Protein AF-A0A822AC31-F1 (afdb_monomer_lite)

Sequence (53 aa):
MVGLTLLAKLNRIICAAKHTDPQVPFGGVNVIFFGDYLQYRPVYDVPLHTDFT

pLDDT: mean 88.98, std 10.1, range [51.69, 96.62]

Foldseek 3Di:
DDAPVNLVVQQVVQCVVLVADSVCGSSVDDDDDDDDPPDDADDVHHDPDDDDD

Structure (mmCIF, N/CA/C/O backbone):
data_AF-A0A822AC31-F1
#
_entry.id   AF-A0A822AC31-F1
#
loop_
_atom_site.group_PDB
_atom_site.id
_atom_site.type_symbol
_atom_site.label_atom_id
_atom_site.label_alt_id
_atom_site.label_comp_id
_atom_site.label_asym_id
_atom_site.label_entity_id
_atom_site.label_seq_id
_atom_site.pdbx_PDB_ins_code
_atom_site.Cartn_x
_atom_site.Cartn_y
_atom_site.Cartn_z
_atom_site.occupancy
_atom_site.B_iso_or_equiv
_atom_site.auth_seq_id
_atom_site.auth_comp_id
_atom_site.auth_asym_id
_atom_site.auth_atom_id
_atom_site.pdbx_PDB_model_num
ATOM 1 N N . MET A 1 1 ? 3.335 5.028 -10.821 1.00 83.25 1 MET A N 1
ATOM 2 C CA . MET A 1 1 ? 3.601 3.761 -10.110 1.00 83.25 1 MET A CA 1
ATOM 3 C C . MET A 1 1 ? 3.555 4.014 -8.611 1.00 83.25 1 MET A C 1
ATOM 5 O O . MET A 1 1 ? 4.199 4.952 -8.158 1.00 83.25 1 MET A O 1
ATOM 9 N N . VAL A 1 2 ? 2.754 3.250 -7.866 1.00 85.19 2 VAL A N 1
ATOM 10 C CA . VAL A 1 2 ? 2.598 3.399 -6.407 1.00 85.19 2 VAL A CA 1
ATOM 11 C C . VAL A 1 2 ? 3.637 2.523 -5.714 1.00 85.19 2 VAL A C 1
ATOM 13 O O . VAL A 1 2 ? 3.669 1.319 -5.952 1.00 85.19 2 VAL A O 1
ATOM 16 N N . GLY A 1 3 ? 4.486 3.126 -4.885 1.00 90.19 3 GLY A N 1
ATOM 17 C CA . GLY A 1 3 ? 5.466 2.397 -4.085 1.00 90.19 3 GLY A CA 1
ATOM 18 C C . GLY A 1 3 ? 5.014 2.160 -2.644 1.00 90.19 3 GLY A C 1
ATOM 19 O O . GLY A 1 3 ? 4.036 2.750 -2.164 1.00 90.19 3 GLY A O 1
ATOM 20 N N . LEU A 1 4 ? 5.721 1.262 -1.958 1.00 91.94 4 LEU A N 1
ATOM 21 C CA . LEU A 1 4 ? 5.391 0.829 -0.600 1.00 91.94 4 LEU A CA 1
ATOM 22 C C . LEU A 1 4 ? 5.447 1.968 0.426 1.00 91.94 4 LEU A C 1
ATOM 24 O O . LEU A 1 4 ? 4.642 1.987 1.358 1.00 91.94 4 LEU A O 1
ATOM 28 N N . THR A 1 5 ? 6.328 2.956 0.245 1.00 94.88 5 THR A N 1
ATOM 29 C CA . THR A 1 5 ? 6.417 4.111 1.151 1.00 94.88 5 THR A CA 1
ATOM 30 C C . THR A 1 5 ? 5.141 4.949 1.109 1.00 94.88 5 THR A C 1
ATOM 32 O O . THR A 1 5 ? 4.648 5.406 2.145 1.00 94.88 5 THR A O 1
ATOM 35 N N . LEU A 1 6 ? 4.577 5.148 -0.086 1.00 93.19 6 LEU A N 1
ATOM 36 C CA . LEU A 1 6 ? 3.316 5.870 -0.256 1.00 93.19 6 LEU A CA 1
ATOM 37 C C . LEU A 1 6 ? 2.139 5.096 0.360 1.00 93.19 6 LEU A C 1
ATOM 39 O O . LEU A 1 6 ? 1.334 5.684 1.084 1.00 93.19 6 LEU A O 1
ATOM 43 N N . LEU A 1 7 ? 2.078 3.780 0.138 1.00 94.06 7 LEU A N 1
ATOM 44 C CA . LEU A 1 7 ? 1.075 2.891 0.738 1.00 94.06 7 LEU A CA 1
ATOM 45 C C . LEU A 1 7 ? 1.128 2.897 2.272 1.00 94.06 7 LEU A C 1
ATOM 47 O O . LEU A 1 7 ? 0.090 3.006 2.924 1.00 94.06 7 LEU A O 1
ATOM 51 N N . ALA A 1 8 ? 2.325 2.859 2.858 1.00 94.50 8 ALA A N 1
ATOM 52 C CA . ALA A 1 8 ? 2.506 2.917 4.306 1.00 94.5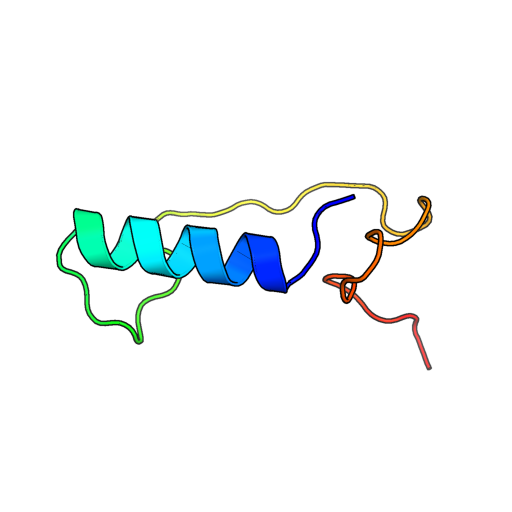0 8 ALA A CA 1
ATOM 53 C C . ALA A 1 8 ? 2.035 4.256 4.899 1.00 94.50 8 ALA A C 1
ATOM 55 O O . ALA A 1 8 ? 1.375 4.281 5.941 1.00 94.50 8 ALA A O 1
ATOM 56 N N . LYS A 1 9 ? 2.324 5.378 4.222 1.00 95.50 9 LYS A N 1
ATOM 57 C CA . LYS A 1 9 ? 1.823 6.704 4.622 1.00 95.50 9 LYS A CA 1
ATOM 58 C C . LYS A 1 9 ? 0.298 6.758 4.579 1.00 95.50 9 LYS A C 1
ATOM 60 O O . LYS A 1 9 ? -0.308 7.252 5.527 1.00 95.50 9 LYS A O 1
ATOM 65 N N . LEU A 1 10 ? -0.313 6.215 3.525 1.00 95.31 10 LEU A N 1
ATOM 66 C CA . LEU A 1 10 ? -1.767 6.138 3.399 1.00 95.31 10 LEU A CA 1
ATOM 67 C C . LEU A 1 10 ? -2.386 5.320 4.540 1.00 95.31 10 LEU A C 1
ATOM 69 O O . LEU A 1 10 ? -3.301 5.803 5.203 1.00 95.31 10 LEU A O 1
ATOM 73 N N . ASN A 1 11 ? -1.843 4.130 4.819 1.00 95.94 11 ASN A N 1
ATOM 74 C CA . ASN A 1 11 ? -2.271 3.293 5.940 1.00 95.94 11 ASN A CA 1
ATOM 75 C C . ASN A 1 11 ? -2.221 4.065 7.267 1.00 95.94 11 ASN A C 1
ATOM 77 O O . ASN A 1 11 ? -3.209 4.123 7.993 1.00 95.94 11 ASN A O 1
ATOM 81 N N . ARG A 1 12 ? -1.097 4.738 7.547 1.00 95.56 12 ARG A N 1
ATOM 82 C CA . ARG A 1 12 ? -0.917 5.523 8.775 1.00 95.56 12 ARG A CA 1
ATOM 83 C C . ARG A 1 12 ? -1.949 6.644 8.911 1.00 95.56 12 ARG A C 1
ATOM 85 O O . ARG A 1 12 ? -2.484 6.830 10.000 1.00 95.56 12 ARG A O 1
ATOM 92 N N . ILE A 1 13 ? -2.220 7.382 7.833 1.00 96.12 13 ILE A N 1
ATOM 93 C CA . ILE A 1 13 ? -3.202 8.476 7.838 1.00 96.12 13 ILE A CA 1
ATOM 94 C C . ILE A 1 13 ? -4.606 7.932 8.115 1.00 96.12 13 ILE A C 1
ATOM 96 O O . ILE A 1 13 ? -5.312 8.481 8.957 1.00 96.12 13 ILE A O 1
ATOM 100 N N . ILE A 1 14 ? -4.999 6.839 7.457 1.00 96.06 14 ILE A N 1
ATOM 101 C CA . ILE A 1 14 ? -6.332 6.250 7.635 1.00 96.06 14 ILE A CA 1
ATOM 102 C C . ILE A 1 14 ? -6.500 5.697 9.053 1.00 96.06 14 ILE A C 1
ATOM 104 O O . ILE A 1 14 ? -7.506 5.992 9.698 1.00 96.06 14 ILE A O 1
ATOM 108 N N . CYS A 1 15 ? -5.519 4.946 9.564 1.00 96.62 15 CYS A N 1
ATOM 109 C CA . CYS A 1 15 ? -5.586 4.407 10.922 1.00 96.62 15 CYS A CA 1
ATOM 110 C C . CYS A 1 15 ? -5.661 5.522 11.972 1.00 96.62 15 CYS A C 1
ATOM 112 O O . CYS A 1 15 ? -6.458 5.429 12.904 1.00 96.62 15 CYS A O 1
ATOM 114 N N . ALA A 1 16 ? -4.886 6.600 11.795 1.00 95.69 16 ALA A N 1
ATOM 115 C CA . ALA A 1 16 ? -4.939 7.762 12.677 1.00 95.69 16 ALA A CA 1
ATOM 116 C C . ALA A 1 16 ? -6.311 8.453 12.629 1.00 95.69 16 ALA A C 1
ATOM 118 O O . ALA A 1 16 ? -6.891 8.731 13.672 1.00 95.69 16 ALA A O 1
ATOM 119 N N . ALA A 1 17 ? -6.859 8.680 11.432 1.00 95.94 17 ALA A N 1
ATOM 120 C CA . ALA A 1 17 ? -8.149 9.347 11.262 1.00 95.94 17 ALA A CA 1
ATOM 121 C C . ALA A 1 17 ? -9.323 8.538 11.839 1.00 95.94 17 ALA A C 1
ATOM 123 O O . ALA A 1 17 ? -10.269 9.113 12.375 1.00 95.94 17 ALA A O 1
ATOM 124 N N . LYS A 1 18 ? -9.271 7.205 11.740 1.00 96.38 18 LYS A N 1
ATOM 125 C CA . LYS A 1 18 ? -10.327 6.314 12.239 1.00 96.38 18 LYS A CA 1
ATOM 126 C C . LYS A 1 18 ? -10.141 5.883 13.697 1.00 96.38 18 LYS A C 1
ATOM 128 O O . LYS A 1 18 ? -11.002 5.172 14.204 1.00 96.38 18 LYS A O 1
ATOM 133 N N . HIS A 1 19 ? -9.053 6.290 14.355 1.00 96.12 19 HIS A N 1
ATOM 134 C CA . HIS A 1 19 ? -8.680 5.829 15.699 1.00 96.12 19 HIS A CA 1
ATOM 135 C C . HIS A 1 19 ? -8.707 4.296 15.832 1.00 96.12 19 HIS A C 1
ATOM 137 O O . HIS A 1 19 ? -9.192 3.749 16.821 1.00 96.12 19 HIS A O 1
ATOM 143 N N . THR A 1 20 ? -8.222 3.589 14.811 1.00 96.25 20 THR A N 1
ATOM 144 C CA . THR A 1 20 ? -8.179 2.121 14.805 1.00 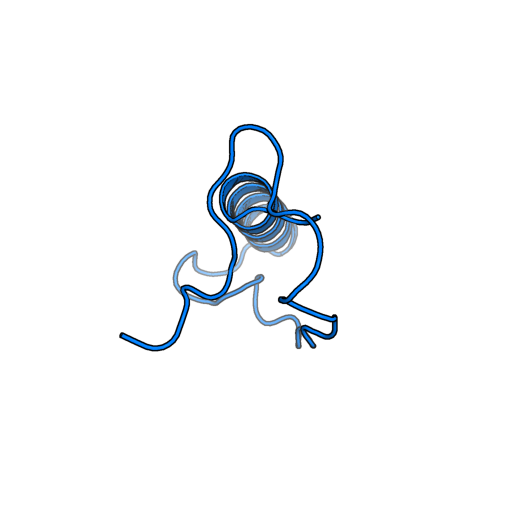96.25 20 THR A CA 1
ATOM 145 C C . THR A 1 20 ? -6.840 1.608 15.305 1.00 96.25 20 THR A C 1
ATOM 147 O O . THR A 1 20 ? -5.819 2.286 15.174 1.00 96.25 20 THR A O 1
ATOM 150 N N . ASP A 1 21 ? -6.833 0.374 15.811 1.00 92.31 21 ASP A N 1
ATOM 151 C CA . ASP A 1 21 ? -5.600 -0.344 16.135 1.00 92.31 21 ASP A CA 1
ATOM 152 C C . ASP A 1 21 ? -4.644 -0.336 14.917 1.00 92.31 21 ASP A C 1
ATOM 154 O O . ASP A 1 21 ? -5.071 -0.688 13.810 1.00 92.31 21 ASP A O 1
ATOM 158 N N . PRO A 1 22 ? -3.368 0.065 15.082 1.00 86.69 22 PRO A N 1
ATOM 159 C CA . PRO A 1 22 ? -2.352 0.004 14.032 1.00 86.69 22 PRO A CA 1
ATOM 160 C C . PRO A 1 22 ? -2.164 -1.376 13.383 1.00 86.69 22 PRO A C 1
ATOM 162 O O . PRO A 1 22 ? -1.655 -1.440 12.265 1.00 86.69 22 PRO A O 1
ATOM 165 N N . GLN A 1 23 ? -2.557 -2.461 14.059 1.00 91.56 23 GLN A N 1
ATOM 166 C CA . GLN A 1 23 ? -2.545 -3.822 13.515 1.00 91.56 23 GLN A CA 1
ATOM 167 C C . GLN A 1 23 ? -3.650 -4.064 12.480 1.00 91.56 23 GLN A C 1
ATOM 169 O O . GLN A 1 23 ? -3.553 -5.009 11.701 1.00 91.56 23 GLN A O 1
ATOM 174 N N . VAL A 1 24 ? -4.694 -3.227 12.444 1.00 94.81 24 VAL A N 1
ATOM 175 C CA . VAL A 1 24 ? -5.773 -3.332 11.458 1.00 94.81 24 VAL A CA 1
ATOM 176 C C . VAL A 1 24 ? -5.347 -2.611 10.173 1.00 94.81 24 VAL A C 1
ATOM 178 O O . VAL A 1 24 ? -5.241 -1.379 10.169 1.00 94.81 24 VAL A O 1
ATOM 181 N N . PRO A 1 25 ? -5.146 -3.331 9.053 1.00 94.31 25 PRO A N 1
ATOM 182 C CA . PRO A 1 25 ? -4.724 -2.718 7.800 1.00 94.31 25 PRO A CA 1
ATOM 183 C C . PRO A 1 25 ? -5.753 -1.706 7.300 1.00 94.31 25 PRO A C 1
ATOM 185 O O . PRO A 1 25 ? -6.959 -1.954 7.321 1.00 94.31 25 PRO A O 1
ATOM 188 N N . PHE A 1 26 ? -5.262 -0.555 6.850 1.00 95.94 26 PHE A N 1
ATOM 189 C CA . PHE A 1 26 ? -6.025 0.580 6.334 1.00 95.94 26 PHE A CA 1
ATOM 190 C C . PHE A 1 26 ? -7.217 0.956 7.226 1.00 95.94 26 PHE A C 1
ATOM 192 O O . PHE A 1 26 ? -8.280 1.333 6.735 1.00 95.94 26 PHE A O 1
ATOM 199 N N . GLY A 1 27 ? -7.081 0.796 8.545 1.00 95.38 27 GLY A N 1
ATOM 200 C CA . GLY A 1 27 ? -8.146 1.027 9.519 1.00 95.38 27 GLY A CA 1
ATOM 201 C C . GLY A 1 27 ? -9.438 0.259 9.224 1.00 95.38 27 GLY A C 1
ATOM 202 O O . GLY A 1 27 ? -10.530 0.765 9.483 1.00 95.38 27 GLY A O 1
ATOM 203 N N . GLY A 1 28 ? -9.342 -0.925 8.617 1.00 96.06 28 GLY A N 1
ATOM 204 C CA . GLY A 1 28 ? -10.478 -1.780 8.270 1.00 96.06 28 GLY A CA 1
ATOM 205 C C . GLY A 1 28 ? -11.224 -1.332 7.013 1.00 96.06 28 GLY A C 1
ATOM 206 O O . GLY A 1 28 ? -12.360 -1.745 6.793 1.00 96.06 28 GLY A O 1
ATOM 207 N N . VAL A 1 29 ? -10.632 -0.449 6.205 1.00 95.44 29 VAL A N 1
ATOM 208 C CA . VAL A 1 29 ? -11.144 -0.133 4.868 1.00 95.44 29 VAL A CA 1
ATOM 209 C C . VAL A 1 29 ? -10.871 -1.319 3.949 1.00 95.44 29 VAL A C 1
ATOM 211 O O . VAL A 1 29 ? -9.755 -1.830 3.902 1.00 95.44 29 VAL A O 1
ATOM 214 N N . ASN A 1 30 ? -11.888 -1.749 3.203 1.00 95.31 30 ASN A N 1
ATOM 215 C CA . ASN A 1 30 ? -11.704 -2.759 2.171 1.00 95.31 30 ASN A CA 1
ATOM 216 C C . ASN A 1 30 ? -10.938 -2.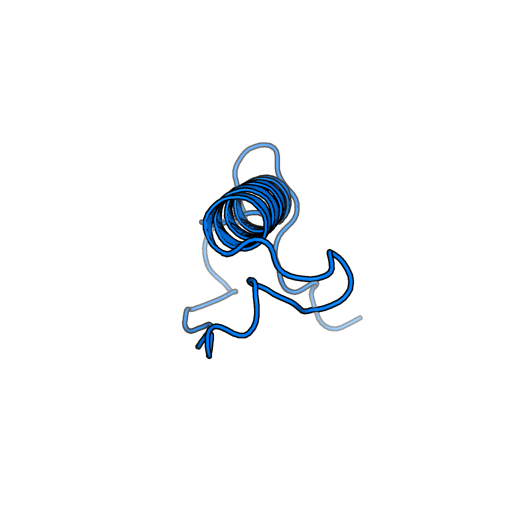138 0.991 1.00 95.31 30 ASN A C 1
ATOM 218 O O . ASN A 1 30 ? -11.444 -1.218 0.345 1.00 95.31 30 ASN A O 1
ATOM 222 N N . VAL A 1 31 ? -9.713 -2.603 0.743 1.00 93.75 31 VAL A N 1
ATOM 223 C CA . VAL A 1 31 ? -8.818 -2.056 -0.286 1.00 93.75 31 VAL A CA 1
ATOM 224 C C . VAL A 1 31 ? -8.677 -3.055 -1.426 1.00 93.75 31 VAL A C 1
ATOM 226 O O . VAL A 1 31 ? -8.306 -4.205 -1.211 1.00 93.75 31 VAL A O 1
ATOM 229 N N . ILE A 1 32 ? -8.931 -2.592 -2.648 1.00 94.25 32 ILE A N 1
ATOM 230 C CA . ILE A 1 32 ? -8.743 -3.370 -3.874 1.00 94.25 32 ILE A CA 1
ATOM 231 C C . ILE A 1 32 ? -7.517 -2.811 -4.596 1.00 94.25 32 ILE A C 1
ATOM 233 O O . ILE A 1 32 ? -7.531 -1.666 -5.050 1.00 94.25 32 ILE A O 1
ATOM 237 N N . PHE A 1 33 ? -6.457 -3.614 -4.702 1.00 91.06 33 PHE A N 1
ATOM 238 C CA . PHE A 1 33 ? -5.300 -3.290 -5.535 1.00 91.06 33 PHE A CA 1
ATOM 239 C C . PHE A 1 33 ? -5.521 -3.820 -6.948 1.00 91.06 33 PHE A C 1
ATOM 241 O O . PHE A 1 33 ? -5.791 -5.003 -7.139 1.00 91.06 33 PHE A O 1
ATOM 248 N N . PHE A 1 34 ? -5.407 -2.938 -7.937 1.00 90.38 34 PHE A N 1
ATOM 249 C CA . PHE A 1 34 ? -5.533 -3.286 -9.345 1.00 90.38 34 PHE A CA 1
ATOM 250 C C . PHE A 1 34 ? -4.554 -2.454 -10.170 1.00 90.38 34 PHE A C 1
ATOM 252 O O . PHE A 1 34 ? -4.441 -1.242 -9.979 1.00 90.38 34 PHE A O 1
ATOM 259 N N . GLY A 1 35 ? -3.842 -3.106 -11.083 1.00 88.44 35 GLY A N 1
ATOM 260 C CA . GLY A 1 35 ? -2.872 -2.466 -11.959 1.00 88.44 35 GLY A CA 1
ATOM 261 C C . GLY A 1 35 ? -2.020 -3.487 -12.702 1.00 88.44 35 GLY A C 1
ATOM 262 O O . GLY A 1 35 ? -2.003 -4.666 -12.358 1.00 88.44 35 GLY A O 1
ATOM 263 N N . ASP A 1 36 ? -1.314 -3.012 -13.724 1.00 86.31 36 ASP A N 1
ATOM 264 C CA . ASP A 1 36 ? -0.305 -3.792 -14.431 1.00 86.31 36 ASP A CA 1
ATOM 265 C C . ASP A 1 36 ? 1.063 -3.575 -13.770 1.00 86.31 36 ASP A C 1
ATOM 267 O O . ASP A 1 36 ? 1.593 -2.459 -13.738 1.00 86.31 36 ASP A O 1
ATOM 271 N N . TYR A 1 37 ? 1.617 -4.651 -13.213 1.00 81.94 37 TYR A N 1
ATOM 272 C CA . TYR A 1 37 ? 2.890 -4.634 -12.497 1.00 81.94 37 TYR A CA 1
ATOM 273 C C . TYR A 1 37 ? 4.109 -4.726 -13.427 1.00 81.94 37 TYR A C 1
ATOM 275 O O . TYR A 1 37 ? 5.212 -4.452 -12.964 1.00 81.94 37 TYR A O 1
ATOM 283 N N . LEU A 1 38 ? 3.926 -5.011 -14.727 1.00 83.12 38 LEU A N 1
ATOM 284 C CA . LEU A 1 38 ? 4.989 -4.941 -15.744 1.00 83.12 38 LEU A CA 1
ATOM 285 C C . LEU A 1 38 ? 5.295 -3.500 -16.191 1.00 83.12 38 LEU A C 1
ATOM 287 O O . LEU A 1 38 ? 6.190 -3.267 -17.004 1.00 83.12 38 LEU A O 1
ATOM 291 N N . GLN A 1 39 ? 4.568 -2.514 -15.662 1.00 83.44 39 GLN A N 1
ATOM 292 C CA . GLN A 1 39 ? 4.873 -1.101 -15.854 1.00 83.44 39 GLN A CA 1
ATOM 293 C C . GLN A 1 39 ? 6.180 -0.684 -15.132 1.00 83.44 39 GLN A C 1
ATOM 295 O O . GLN A 1 39 ? 6.788 -1.413 -14.353 1.00 83.44 39 GLN A O 1
ATOM 300 N N . TYR A 1 40 ? 6.566 0.575 -15.326 1.00 87.56 40 TYR A N 1
ATOM 301 C CA . TYR A 1 40 ? 7.866 1.172 -15.001 1.00 87.56 40 TYR A CA 1
ATOM 302 C C . TYR A 1 40 ? 8.439 1.174 -13.568 1.00 87.56 40 TYR A C 1
ATOM 304 O O . TYR A 1 40 ? 9.311 1.979 -13.339 1.00 87.56 40 TYR A O 1
ATOM 312 N N . ARG A 1 41 ? 8.101 0.345 -12.586 1.00 86.25 41 ARG A N 1
ATOM 313 C CA . ARG A 1 41 ? 8.568 0.498 -11.176 1.00 86.25 41 ARG A CA 1
ATOM 314 C C . ARG A 1 41 ? 8.313 1.897 -10.533 1.00 86.25 41 ARG A C 1
ATOM 316 O O . ARG A 1 41 ? 8.231 2.945 -11.177 1.00 86.25 41 ARG A O 1
ATOM 323 N N . PRO A 1 42 ? 8.130 1.969 -9.207 1.00 90.50 42 PRO A N 1
ATOM 324 C CA . PRO A 1 42 ? 8.061 3.253 -8.510 1.00 90.50 42 PRO A CA 1
ATOM 325 C C . PRO A 1 42 ? 9.411 3.985 -8.515 1.00 90.50 42 PRO A C 1
ATOM 327 O O . PRO A 1 42 ? 10.460 3.379 -8.309 1.00 90.50 42 PRO A O 1
ATOM 330 N N . VAL A 1 43 ? 9.392 5.304 -8.720 1.00 91.69 43 VAL A N 1
AT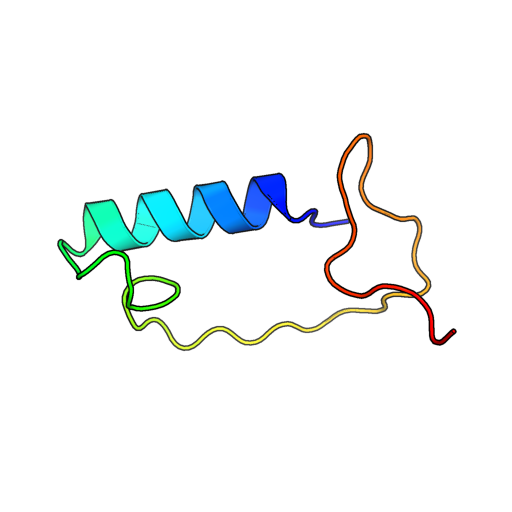OM 331 C CA . VAL A 1 43 ? 10.609 6.130 -8.691 1.00 91.69 43 VAL A CA 1
ATOM 332 C C . VAL A 1 43 ? 11.076 6.281 -7.238 1.00 91.69 43 VAL A C 1
ATOM 334 O O . VAL A 1 43 ? 10.311 6.758 -6.403 1.00 91.69 43 VAL A O 1
ATOM 337 N N . TYR A 1 44 ? 12.321 5.885 -6.946 1.00 89.19 44 TYR A N 1
ATOM 338 C CA . TYR A 1 44 ? 12.926 5.894 -5.600 1.00 89.19 44 TYR A CA 1
ATOM 339 C C . TYR A 1 44 ? 12.151 5.107 -4.523 1.00 89.19 44 TYR A C 1
ATOM 341 O O . TYR A 1 44 ? 12.273 5.409 -3.337 1.00 89.19 44 TYR A O 1
ATOM 349 N N . ASP A 1 45 ? 11.351 4.109 -4.905 1.00 90.75 45 ASP A N 1
ATOM 350 C CA . ASP A 1 45 ? 10.543 3.327 -3.962 1.00 90.75 45 ASP A CA 1
ATOM 351 C C . ASP A 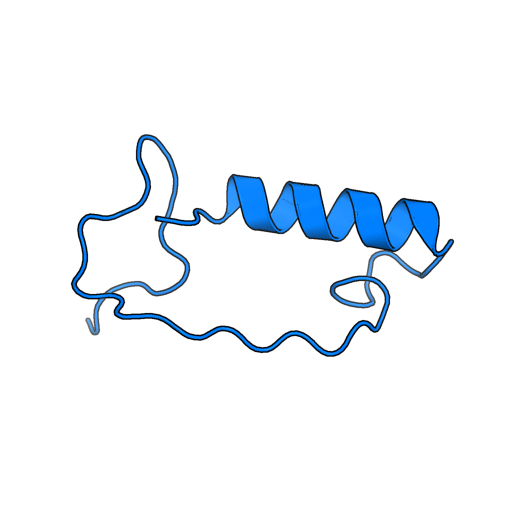1 45 ? 10.432 1.862 -4.418 1.00 90.75 45 ASP A C 1
ATOM 353 O O . ASP A 1 45 ? 10.751 1.507 -5.556 1.00 90.75 45 ASP A O 1
ATOM 357 N N . VAL A 1 46 ? 10.002 0.991 -3.511 1.00 89.62 46 VAL A N 1
ATOM 358 C CA . VAL A 1 46 ? 9.896 -0.451 -3.757 1.00 89.62 46 VAL A CA 1
ATOM 359 C C . VAL A 1 46 ? 8.515 -0.771 -4.349 1.00 89.62 46 VAL A C 1
ATOM 361 O O . VAL A 1 46 ? 7.513 -0.234 -3.864 1.00 89.62 46 VAL A O 1
ATOM 364 N N . PRO A 1 47 ? 8.422 -1.610 -5.403 1.00 88.06 47 PRO A N 1
ATOM 365 C CA . PRO A 1 47 ? 7.139 -2.050 -5.949 1.00 88.06 47 PRO A CA 1
ATOM 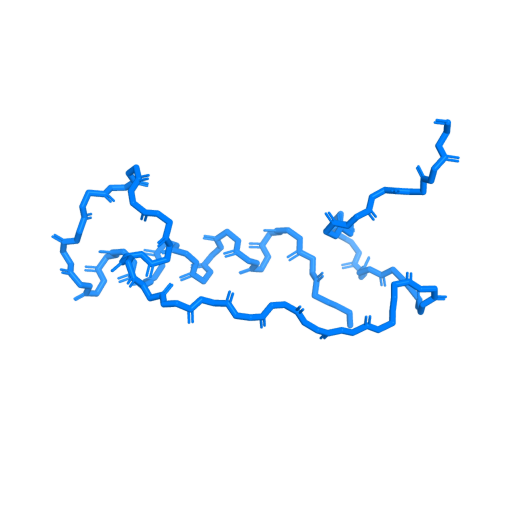366 C C . PRO A 1 47 ? 6.386 -2.963 -4.971 1.00 88.06 47 PRO A C 1
ATOM 368 O O . PRO A 1 47 ? 6.988 -3.636 -4.140 1.00 88.06 47 PRO A O 1
ATOM 371 N N . LEU A 1 48 ? 5.056 -2.999 -5.095 1.00 84.38 48 LEU A N 1
ATOM 372 C CA . LEU A 1 48 ? 4.184 -3.823 -4.246 1.00 84.38 48 LEU A CA 1
ATOM 373 C C . LEU A 1 48 ? 4.352 -5.334 -4.485 1.00 84.38 48 LEU A C 1
ATOM 375 O O . LEU A 1 48 ? 4.207 -6.117 -3.551 1.00 84.38 48 LEU A O 1
ATOM 379 N N . HIS A 1 49 ? 4.678 -5.733 -5.713 1.00 77.56 49 HIS A N 1
ATOM 380 C CA . HIS A 1 49 ? 5.050 -7.104 -6.043 1.00 77.56 49 HIS A CA 1
ATOM 381 C C . HIS A 1 49 ? 6.486 -7.133 -6.559 1.00 77.56 49 HIS A C 1
ATOM 383 O O . HIS A 1 49 ? 6.903 -6.256 -7.317 1.00 77.56 49 HIS A O 1
ATOM 389 N N . THR A 1 50 ? 7.242 -8.127 -6.105 1.00 64.56 50 THR A N 1
ATOM 390 C CA . THR A 1 50 ? 8.537 -8.510 -6.668 1.00 64.56 50 THR A CA 1
ATOM 391 C C . THR A 1 50 ? 8.322 -9.577 -7.733 1.00 64.56 50 THR A C 1
ATOM 393 O O . THR A 1 50 ? 7.390 -10.373 -7.618 1.00 64.56 50 THR A O 1
ATOM 396 N N . ASP A 1 51 ? 9.176 -9.586 -8.755 1.00 59.19 51 ASP A N 1
ATOM 397 C CA . ASP A 1 51 ? 9.161 -10.592 -9.818 1.00 59.19 51 ASP A CA 1
ATOM 398 C C . ASP A 1 51 ? 9.225 -12.024 -9.251 1.00 59.19 51 ASP A C 1
ATOM 400 O O . ASP A 1 51 ? 9.789 -12.258 -8.178 1.00 59.19 51 ASP A O 1
ATOM 404 N N . PHE A 1 52 ? 8.639 -12.978 -9.979 1.00 55.50 52 PHE A N 1
ATOM 405 C CA . PHE A 1 52 ? 8.718 -14.410 -9.685 1.00 55.50 52 PHE A CA 1
ATOM 406 C C . PHE A 1 52 ? 10.176 -14.887 -9.826 1.00 55.50 52 PHE A C 1
ATOM 408 O O . PHE A 1 52 ? 10.617 -15.190 -10.933 1.00 55.50 52 PHE A O 1
ATOM 415 N N . THR A 1 53 ? 10.938 -14.918 -8.731 1.00 51.69 53 THR A N 1
ATOM 416 C CA . THR A 1 53 ? 12.140 -15.771 -8.621 1.00 51.69 53 THR A CA 1
ATOM 417 C C . THR A 1 53 ? 11.755 -17.201 -8.308 1.00 51.69 53 THR A C 1
ATOM 419 O O . THR A 1 53 ? 10.887 -17.372 -7.420 1.00 51.69 53 THR A O 1
#

Organism: NCBI:txid392032

InterPro domains:
  IPR010285 DNA helicase Pif1-like, DEAD-box helicase domain [PF05970] (2-45)

Radius of gyration: 12.84 Å; chains: 1; bounding box: 25×25×32 Å

Secondary structure (DSSP, 8-state):
---HHHHHHHHHHHHHHHT--TTSGGGG--------TTS---TTS--SS----